Protein AF-A0A1I3LZU7-F1 (afdb_monomer_lite)

Secondary structure (DSSP, 8-state):
----PPPP-GGG--EEEEEEEEEEEE-SSS-EEEEEEEEETTTTEEEEEEEEEE-SS-EEEEEEEEEEETTTS-S----EEEEEEESSEEEEEEEEEEEEE-S----------

pLDDT: mean 84.82, std 16.78, range [37.94, 98.31]

Structure (mmCIF, N/CA/C/O backbone):
data_AF-A0A1I3LZU7-F1
#
_entry.id   AF-A0A1I3LZU7-F1
#
loop_
_atom_site.group_PDB
_atom_site.id
_atom_site.type_symbol
_atom_site.label_atom_id
_atom_site.label_alt_id
_atom_site.label_comp_id
_atom_site.label_asym_id
_atom_site.label_entity_id
_atom_site.label_seq_id
_atom_site.pdbx_PDB_ins_code
_atom_site.Cartn_x
_atom_site.Cartn_y
_atom_site.Cartn_z
_atom_site.occupancy
_atom_site.B_iso_or_equiv
_atom_site.auth_seq_id
_atom_site.auth_comp_id
_atom_site.auth_asym_id
_atom_site.auth_atom_id
_atom_site.pdbx_PDB_model_num
ATOM 1 N N . MET A 1 1 ? -35.214 21.480 4.977 1.00 46.22 1 MET A N 1
ATOM 2 C CA . MET A 1 1 ? -35.233 20.596 6.162 1.00 46.22 1 MET A CA 1
ATOM 3 C C . MET A 1 1 ? -33.818 20.549 6.713 1.00 46.22 1 MET A C 1
ATOM 5 O O . MET A 1 1 ? -32.926 20.139 5.984 1.00 46.22 1 MET A O 1
ATOM 9 N N . ALA A 1 2 ? -33.579 21.075 7.915 1.00 38.47 2 ALA A N 1
ATOM 10 C CA . ALA A 1 2 ? -32.247 21.061 8.517 1.00 38.47 2 ALA A CA 1
ATOM 11 C C . ALA A 1 2 ? -32.076 19.763 9.312 1.00 38.47 2 ALA A C 1
ATOM 13 O O . ALA A 1 2 ? -32.841 19.505 10.240 1.00 38.47 2 ALA A O 1
ATOM 14 N N . VAL A 1 3 ? -31.098 18.942 8.932 1.00 37.94 3 VAL A N 1
ATOM 15 C CA . VAL A 1 3 ? -30.730 17.738 9.683 1.00 37.94 3 VAL A CA 1
ATOM 16 C C . VAL A 1 3 ? -29.697 18.142 10.725 1.00 37.94 3 VAL A C 1
ATOM 18 O O . VAL A 1 3 ? -28.607 18.600 10.390 1.00 37.94 3 VAL A O 1
ATOM 21 N N . LYS A 1 4 ? -30.054 18.008 12.002 1.00 47.00 4 LYS A N 1
ATOM 22 C CA . LYS A 1 4 ? -29.124 18.223 13.109 1.00 47.00 4 LYS A CA 1
ATOM 23 C C . LYS A 1 4 ? -28.226 16.992 13.215 1.00 47.00 4 LYS A C 1
ATOM 25 O O . LYS A 1 4 ? -28.698 15.924 13.595 1.00 47.00 4 LYS A O 1
ATOM 30 N N . VAL A 1 5 ? -26.954 17.139 12.858 1.00 52.28 5 VAL A N 1
ATOM 31 C CA . VAL A 1 5 ? -25.959 16.072 13.020 1.00 52.28 5 VAL A CA 1
ATOM 32 C C . VAL A 1 5 ? -25.544 16.032 14.497 1.00 52.28 5 VAL A C 1
ATOM 34 O O . VAL A 1 5 ? -25.185 17.081 15.042 1.00 52.28 5 VAL A O 1
ATOM 37 N N . PRO A 1 6 ? -25.642 14.879 15.181 1.00 61.66 6 PRO A N 1
ATOM 38 C CA . PRO A 1 6 ? -25.178 14.760 16.556 1.00 61.66 6 PRO A CA 1
ATOM 39 C C . PRO A 1 6 ? -23.653 14.945 16.637 1.00 61.66 6 PRO A C 1
ATOM 41 O O . PRO A 1 6 ? -22.948 14.667 15.665 1.00 61.66 6 PRO A O 1
ATOM 44 N N . PRO A 1 7 ? -23.129 15.421 17.780 1.00 65.19 7 PRO A N 1
ATOM 45 C CA . PRO A 1 7 ? -21.691 15.534 17.984 1.00 65.19 7 PRO A CA 1
ATOM 46 C C . PRO A 1 7 ? -21.014 14.166 17.835 1.00 65.19 7 PRO A C 1
ATOM 48 O O . PRO A 1 7 ? -21.538 13.146 18.282 1.00 65.19 7 PRO A O 1
ATOM 51 N N . VAL A 1 8 ? -19.853 14.162 17.181 1.00 65.62 8 VAL A N 1
ATOM 52 C CA . VAL A 1 8 ? -19.035 12.965 16.990 1.00 65.62 8 VAL A CA 1
ATOM 53 C C . VAL A 1 8 ? -18.352 12.610 18.308 1.00 65.62 8 VAL A C 1
ATOM 55 O O . VAL A 1 8 ? -17.566 13.399 18.828 1.00 65.62 8 VAL A O 1
ATOM 58 N N . ASP A 1 9 ? -18.639 11.416 18.820 1.00 67.12 9 ASP A N 1
ATOM 59 C CA . ASP A 1 9 ? -17.917 10.833 19.948 1.00 67.12 9 ASP A CA 1
ATOM 60 C C . ASP A 1 9 ? -16.568 10.281 19.461 1.00 67.12 9 ASP A C 1
ATOM 62 O O . ASP A 1 9 ? -16.495 9.225 18.825 1.00 67.12 9 ASP A O 1
ATOM 66 N N . LEU A 1 10 ? -15.501 11.044 19.707 1.00 63.34 10 LEU A N 1
ATOM 67 C CA . LEU A 1 10 ? -14.134 10.682 19.327 1.00 63.34 10 LEU A CA 1
ATOM 68 C C . LEU A 1 10 ? -13.528 9.614 20.252 1.00 63.34 10 LEU A C 1
ATOM 70 O O . LEU A 1 10 ? -12.507 9.030 19.894 1.00 63.34 10 LEU A O 1
ATOM 74 N N . GLU A 1 11 ? -14.145 9.318 21.401 1.00 66.12 11 GLU A N 1
ATOM 75 C CA . GLU A 1 11 ? -13.621 8.343 22.368 1.00 66.12 11 GLU A CA 1
ATOM 76 C C . GLU A 1 11 ? -13.872 6.884 21.938 1.00 66.12 11 GLU A C 1
ATOM 78 O O . GLU A 1 11 ? -13.341 5.956 22.545 1.00 66.12 11 GLU A O 1
ATOM 83 N N . ARG A 1 12 ? -14.644 6.657 20.861 1.00 67.81 12 ARG A N 1
ATOM 84 C CA . ARG A 1 12 ? -15.008 5.318 20.347 1.00 67.81 12 ARG A CA 1
ATOM 85 C C . ARG A 1 12 ? -14.677 5.123 18.866 1.00 67.81 12 ARG A C 1
ATOM 87 O O . ARG A 1 12 ? -15.434 4.493 18.120 1.00 67.81 12 ARG A O 1
ATOM 94 N N . ILE A 1 13 ? -13.563 5.686 18.404 1.00 75.44 13 ILE A N 1
ATOM 95 C CA . ILE A 1 13 ? -13.062 5.399 17.056 1.00 75.44 13 ILE A CA 1
ATOM 96 C C . ILE A 1 13 ? -12.465 3.990 17.046 1.00 75.44 13 ILE A C 1
ATOM 98 O O . ILE A 1 13 ? -11.316 3.787 17.420 1.00 75.44 13 ILE A O 1
ATOM 102 N N . ASN A 1 14 ? -13.261 3.030 16.578 1.00 84.88 14 ASN A N 1
ATOM 103 C CA . ASN A 1 14 ? -12.825 1.650 16.356 1.00 84.88 14 ASN A CA 1
ATOM 104 C C . ASN A 1 14 ? -12.692 1.303 14.870 1.00 84.88 14 ASN A C 1
ATOM 106 O O . ASN A 1 14 ? -12.147 0.258 14.532 1.00 84.88 14 ASN A O 1
ATOM 110 N N . ASN A 1 15 ? -13.166 2.172 13.977 1.00 87.62 15 ASN A N 1
ATOM 111 C CA . ASN A 1 15 ? -13.073 1.970 12.540 1.00 87.62 15 ASN A CA 1
ATOM 112 C C . ASN A 1 15 ? -12.123 2.996 11.940 1.00 87.62 15 ASN A C 1
ATOM 114 O O . ASN A 1 15 ? -12.119 4.156 12.341 1.00 87.62 15 ASN A O 1
ATOM 118 N N . TYR A 1 16 ? -11.344 2.587 10.951 1.00 90.50 16 TYR A N 1
ATOM 119 C CA . TYR A 1 16 ? -10.431 3.467 10.238 1.00 90.50 16 TYR A CA 1
ATOM 120 C C . TYR A 1 16 ? -10.561 3.252 8.742 1.00 90.50 16 TYR A C 1
ATOM 122 O O . TYR A 1 16 ? -10.730 2.125 8.279 1.00 90.50 16 TYR A O 1
ATOM 130 N N . VAL A 1 17 ? -10.428 4.334 7.984 1.00 94.38 17 VAL A N 1
ATOM 131 C CA . VAL A 1 17 ? -10.166 4.277 6.546 1.00 94.38 17 VAL A CA 1
ATOM 132 C C . VAL A 1 17 ? -8.709 4.648 6.330 1.00 94.38 17 VAL A C 1
ATOM 134 O O . VAL A 1 17 ? -8.223 5.646 6.863 1.00 94.38 17 VAL A O 1
ATOM 137 N N . VAL A 1 18 ? -8.010 3.831 5.559 1.00 95.88 18 VAL A N 1
ATOM 138 C CA . VAL A 1 18 ? -6.597 3.996 5.244 1.00 95.88 18 VAL A CA 1
ATOM 139 C C . VAL A 1 18 ? -6.455 4.270 3.761 1.00 95.88 18 VAL A C 1
ATOM 141 O O . VAL A 1 18 ? -7.013 3.544 2.943 1.00 95.88 18 VAL A O 1
ATOM 144 N N . PHE A 1 19 ? -5.661 5.280 3.427 1.00 97.88 19 PHE A N 1
ATOM 145 C CA . PHE A 1 19 ? -5.259 5.598 2.067 1.00 97.88 19 PHE A CA 1
ATOM 146 C C . PHE A 1 19 ? -3.740 5.527 1.962 1.00 97.88 19 PHE A C 1
ATOM 148 O O . PHE A 1 19 ? -3.023 6.212 2.693 1.00 97.88 19 PHE A O 1
ATOM 155 N N . GLY A 1 20 ? -3.246 4.713 1.037 1.00 97.94 20 GLY A N 1
ATOM 156 C CA . GLY A 1 20 ? -1.848 4.696 0.629 1.00 97.94 20 GLY A CA 1
ATOM 157 C C . GLY A 1 20 ? -1.707 5.345 -0.737 1.00 97.94 20 GLY A C 1
ATOM 158 O O . GLY A 1 20 ? -2.468 5.027 -1.645 1.00 97.94 20 GLY A O 1
ATOM 159 N N . LYS A 1 21 ? -0.728 6.232 -0.908 1.00 98.00 21 LYS A N 1
ATOM 160 C CA . LYS A 1 21 ? -0.367 6.787 -2.215 1.00 98.00 21 LYS A CA 1
ATOM 161 C C . LYS A 1 21 ? 1.120 6.622 -2.454 1.00 98.00 21 LYS A C 1
ATOM 163 O O . LYS A 1 21 ? 1.920 6.854 -1.552 1.00 98.00 21 LYS A O 1
ATOM 168 N N . VAL A 1 22 ? 1.486 6.252 -3.674 1.00 97.94 22 VAL A N 1
ATOM 169 C CA . VAL A 1 22 ? 2.882 6.157 -4.106 1.00 97.94 22 VAL A CA 1
ATOM 170 C C . VAL A 1 22 ? 2.999 6.514 -5.583 1.00 97.94 22 VAL A C 1
ATOM 172 O O . VAL A 1 22 ? 2.115 6.206 -6.384 1.00 97.94 22 VAL A O 1
ATOM 175 N N . LEU A 1 23 ? 4.092 7.182 -5.943 1.00 97.88 23 LEU A N 1
ATOM 176 C CA . LEU A 1 23 ? 4.510 7.357 -7.326 1.00 97.88 23 LEU A CA 1
ATOM 177 C C . LEU A 1 23 ? 5.548 6.282 -7.646 1.00 97.88 23 LEU A C 1
ATOM 179 O O . LEU A 1 23 ? 6.579 6.214 -6.983 1.00 97.88 23 LEU A O 1
ATOM 183 N N . ILE A 1 24 ? 5.296 5.455 -8.652 1.00 97.56 24 ILE A N 1
ATOM 184 C CA . ILE A 1 24 ? 6.229 4.409 -9.080 1.00 97.56 24 ILE A CA 1
ATOM 185 C C . ILE A 1 24 ? 6.755 4.790 -10.456 1.00 97.56 24 ILE A C 1
ATOM 187 O O . ILE A 1 24 ? 5.985 5.180 -11.333 1.00 97.56 24 ILE A O 1
ATOM 191 N N . GLN A 1 25 ? 8.070 4.711 -10.622 1.00 96.25 25 GLN A N 1
ATOM 192 C CA . GLN A 1 25 ? 8.756 5.022 -11.867 1.00 96.25 25 GLN A CA 1
ATOM 193 C C . GLN A 1 25 ? 9.497 3.790 -12.378 1.00 96.25 25 GLN A C 1
ATOM 195 O O . GLN A 1 25 ? 10.243 3.185 -11.610 1.00 96.25 25 GLN A O 1
ATOM 200 N N . ASN A 1 26 ? 9.348 3.483 -13.666 1.00 96.00 26 ASN A N 1
ATOM 201 C CA . ASN A 1 26 ? 10.220 2.556 -14.385 1.00 96.00 26 ASN A CA 1
ATOM 202 C C . ASN A 1 26 ? 11.411 3.325 -14.985 1.00 96.00 26 ASN A C 1
ATOM 204 O O . ASN A 1 26 ? 11.242 4.415 -15.541 1.00 96.00 26 ASN A O 1
ATOM 208 N N . TRP A 1 27 ? 12.619 2.795 -14.813 1.00 95.31 27 TRP A N 1
ATOM 209 C CA . TRP A 1 27 ? 13.850 3.337 -15.402 1.00 95.31 27 TRP A CA 1
ATOM 210 C C . TRP A 1 27 ? 14.317 2.560 -16.623 1.00 95.31 27 TRP A C 1
ATOM 212 O O . TRP A 1 27 ? 15.243 3.000 -17.303 1.00 95.31 27 TRP A O 1
ATOM 222 N N . ASP A 1 28 ? 13.681 1.432 -16.906 1.00 92.75 28 ASP A N 1
ATOM 223 C CA . ASP A 1 28 ? 13.960 0.651 -18.091 1.00 92.75 28 ASP A CA 1
ATOM 224 C C . ASP A 1 28 ? 13.263 1.228 -19.326 1.00 92.75 28 ASP A C 1
ATOM 226 O O . ASP A 1 28 ? 12.208 1.862 -19.250 1.00 92.75 28 ASP A O 1
ATOM 230 N N . GLY A 1 29 ? 13.885 1.016 -20.484 1.00 92.00 29 GLY A N 1
ATOM 231 C CA . GLY A 1 29 ? 13.292 1.351 -21.772 1.00 92.00 29 GLY A CA 1
ATOM 232 C C . GLY A 1 29 ? 12.183 0.377 -22.166 1.00 92.00 29 GLY A C 1
ATOM 233 O O . GLY A 1 29 ? 11.336 0.742 -22.986 1.00 92.00 29 GLY A O 1
ATOM 234 N N . ASP A 1 30 ? 12.167 -0.824 -21.581 1.00 95.50 30 ASP A N 1
ATOM 235 C CA . ASP A 1 30 ? 11.154 -1.849 -21.804 1.00 95.50 30 ASP A CA 1
ATOM 236 C C . ASP A 1 30 ? 9.991 -1.805 -20.794 1.00 95.50 30 ASP A C 1
ATOM 238 O O . ASP A 1 30 ? 9.994 -1.072 -19.804 1.00 95.50 30 ASP A O 1
ATOM 242 N N . SER A 1 31 ? 8.924 -2.543 -21.112 1.00 96.12 31 SER A N 1
ATOM 243 C CA . SER A 1 31 ? 7.725 -2.647 -20.274 1.00 96.12 31 SER A CA 1
ATOM 244 C C . SER A 1 31 ? 7.958 -3.625 -19.127 1.00 96.12 31 SER A C 1
ATOM 246 O O . SER A 1 31 ? 8.374 -4.763 -19.358 1.00 96.12 31 SER A O 1
ATOM 248 N N . GLN A 1 32 ? 7.627 -3.222 -17.899 1.00 95.88 32 GLN A N 1
ATOM 249 C CA . GLN A 1 32 ? 7.869 -4.022 -16.698 1.00 95.88 32 GLN A CA 1
ATOM 250 C C . GLN A 1 32 ? 6.594 -4.309 -15.917 1.00 95.88 32 GLN A C 1
ATOM 252 O O . GLN A 1 32 ? 5.686 -3.482 -15.825 1.00 95.88 32 GLN A O 1
ATOM 257 N N . ALA A 1 33 ? 6.538 -5.497 -15.313 1.00 97.00 33 ALA A N 1
ATOM 258 C CA . ALA A 1 33 ? 5.516 -5.810 -14.326 1.00 97.00 33 ALA A CA 1
ATOM 259 C C . ALA A 1 33 ? 5.837 -5.100 -13.008 1.00 97.00 33 ALA A C 1
ATOM 261 O O . ALA A 1 33 ? 6.973 -5.136 -12.530 1.00 97.00 33 ALA A O 1
ATOM 262 N N . ALA A 1 34 ? 4.816 -4.502 -12.408 1.00 97.12 34 ALA A N 1
ATOM 263 C CA . ALA A 1 34 ? 4.918 -3.830 -11.130 1.00 97.12 34 ALA A CA 1
ATOM 264 C C . ALA A 1 34 ? 3.708 -4.153 -10.251 1.00 97.12 34 ALA A C 1
ATOM 266 O O . ALA A 1 34 ? 2.638 -4.536 -10.730 1.00 97.12 34 ALA A O 1
ATOM 267 N N . SER A 1 35 ? 3.894 -4.004 -8.943 1.00 97.75 35 SER A N 1
ATOM 268 C CA . SER A 1 35 ? 2.821 -4.171 -7.971 1.00 97.75 35 SER A CA 1
ATOM 269 C C . SER A 1 35 ? 2.913 -3.139 -6.857 1.00 97.75 35 SER A C 1
ATOM 271 O O . SER A 1 35 ? 3.998 -2.673 -6.500 1.00 97.75 35 SER A O 1
ATOM 273 N N . ALA A 1 36 ? 1.764 -2.790 -6.294 1.00 98.00 36 ALA A N 1
ATOM 274 C CA . ALA A 1 36 ? 1.648 -2.005 -5.077 1.0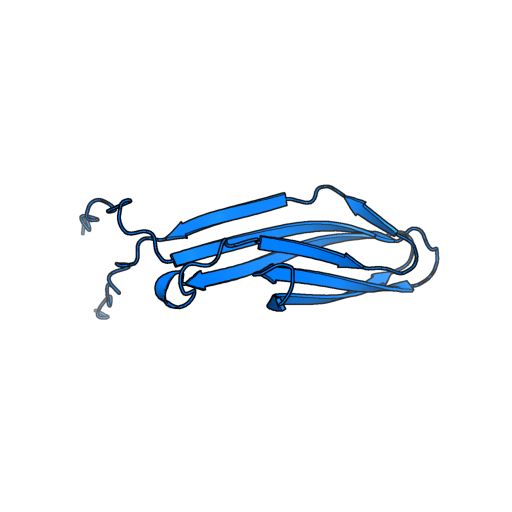0 98.00 36 ALA A CA 1
ATOM 275 C C . ALA A 1 36 ? 0.642 -2.679 -4.143 1.00 98.00 36 ALA A C 1
ATOM 277 O O . ALA A 1 36 ? -0.374 -3.215 -4.586 1.00 98.00 36 ALA A O 1
ATOM 278 N N . ARG A 1 37 ? 0.927 -2.658 -2.843 1.00 98.12 37 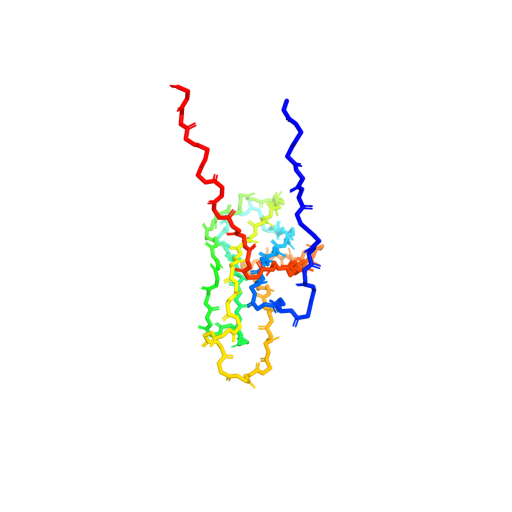ARG A N 1
ATOM 279 C CA . ARG A 1 37 ? 0.127 -3.322 -1.819 1.00 98.12 37 ARG A CA 1
ATOM 280 C C . ARG A 1 37 ? 0.014 -2.465 -0.572 1.00 98.12 37 ARG A C 1
ATOM 282 O O . ARG A 1 37 ? 1.027 -2.010 -0.043 1.00 98.12 37 ARG A O 1
ATOM 289 N N . LEU A 1 38 ? -1.212 -2.333 -0.085 1.00 98.31 38 LEU A N 1
ATOM 290 C CA . LEU A 1 38 ? -1.542 -1.785 1.219 1.00 98.31 38 LEU A CA 1
ATOM 291 C C . LEU A 1 38 ? -1.920 -2.945 2.141 1.00 98.31 38 LEU A C 1
ATOM 293 O O . LEU A 1 38 ? -2.738 -3.797 1.789 1.00 98.31 38 LEU A O 1
ATOM 297 N N . SER A 1 39 ? -1.308 -3.004 3.313 1.00 96.62 39 SER A N 1
ATOM 298 C CA . SER A 1 39 ? -1.464 -4.133 4.226 1.00 96.62 39 SER A CA 1
ATOM 299 C C . SER A 1 39 ? -1.343 -3.715 5.682 1.00 96.62 39 SER A C 1
ATOM 301 O O . SER A 1 39 ? -0.864 -2.626 5.977 1.00 96.62 39 SER A O 1
ATOM 303 N N . ILE A 1 40 ? -1.770 -4.596 6.580 1.00 93.44 40 ILE A N 1
ATOM 304 C CA . ILE A 1 40 ? -1.587 -4.457 8.023 1.00 93.44 40 ILE A CA 1
ATOM 305 C C . ILE A 1 40 ? -0.835 -5.658 8.595 1.00 93.44 40 ILE A C 1
ATOM 307 O O . ILE A 1 40 ? -0.732 -6.700 7.936 1.00 93.44 40 ILE A O 1
ATOM 311 N N . PHE A 1 41 ? -0.338 -5.508 9.823 1.00 89.31 41 PHE A N 1
ATOM 312 C CA . PHE A 1 41 ? 0.456 -6.520 10.531 1.00 89.31 41 PHE A CA 1
ATOM 313 C C . PHE A 1 41 ? 1.701 -6.929 9.742 1.00 89.31 41 PHE A C 1
ATOM 315 O O . PHE A 1 41 ? 1.880 -8.102 9.417 1.00 89.31 41 PHE A O 1
ATOM 322 N N . ASP A 1 42 ? 2.526 -5.945 9.379 1.00 85.06 42 ASP A N 1
ATOM 323 C CA . ASP A 1 42 ? 3.796 -6.164 8.674 1.00 85.06 42 ASP A CA 1
ATOM 324 C C . ASP A 1 42 ? 3.628 -6.889 7.321 1.00 85.06 42 ASP A C 1
ATOM 326 O O . ASP A 1 42 ? 4.466 -7.662 6.849 1.00 85.06 42 ASP A O 1
ATOM 330 N N . GLY A 1 43 ? 2.489 -6.664 6.662 1.00 85.50 43 GLY A N 1
ATOM 331 C CA . GLY A 1 43 ? 2.187 -7.279 5.374 1.00 85.50 43 GLY A CA 1
ATOM 332 C C . GLY A 1 43 ? 1.404 -8.587 5.406 1.00 85.50 43 GLY A C 1
ATOM 333 O O . GLY A 1 43 ? 1.235 -9.176 4.334 1.00 85.50 43 GLY A O 1
ATOM 334 N N . PHE A 1 44 ? 0.933 -9.038 6.572 1.00 87.62 44 PHE A N 1
ATOM 335 C CA . PHE A 1 44 ? 0.208 -10.305 6.708 1.00 87.62 44 PHE A CA 1
ATOM 336 C C . PHE A 1 44 ? -1.228 -10.239 6.175 1.00 87.62 44 PHE A C 1
ATOM 338 O O . PHE A 1 44 ? -1.677 -11.156 5.488 1.00 87.62 44 PHE A O 1
ATOM 345 N N . VAL A 1 45 ? -1.949 -9.147 6.449 1.00 92.06 45 VAL A N 1
ATOM 346 C CA . VAL A 1 45 ? -3.318 -8.946 5.948 1.00 92.06 45 VAL A CA 1
ATOM 347 C C . VAL A 1 45 ? -3.301 -7.878 4.867 1.00 92.06 45 VAL A C 1
ATOM 349 O O . VAL A 1 45 ? -2.913 -6.738 5.109 1.00 92.06 45 VAL A O 1
ATOM 352 N N . ILE A 1 46 ? -3.724 -8.250 3.663 1.00 96.19 46 ILE A N 1
ATOM 353 C CA . ILE A 1 46 ? -3.795 -7.343 2.518 1.00 96.19 46 ILE A CA 1
ATOM 354 C C . ILE A 1 46 ? -5.113 -6.581 2.588 1.00 96.19 46 ILE A C 1
ATOM 356 O O . ILE A 1 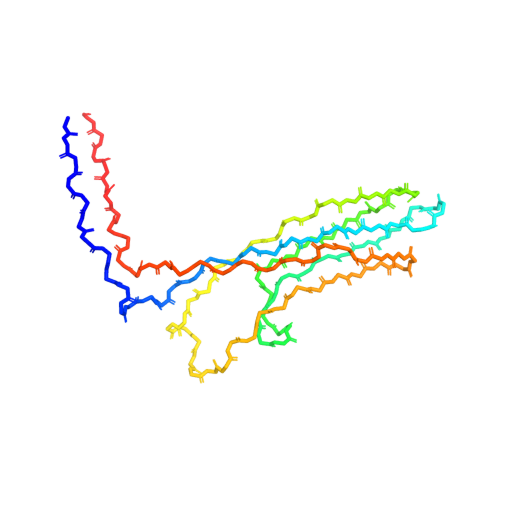46 ? -6.177 -7.193 2.561 1.00 96.19 46 ILE A O 1
ATOM 360 N N . LEU A 1 47 ? -5.027 -5.257 2.674 1.00 96.06 47 LEU A N 1
ATOM 361 C CA . LEU A 1 47 ? -6.193 -4.386 2.573 1.00 96.06 47 LEU A CA 1
ATOM 362 C C . LEU A 1 47 ? -6.545 -4.127 1.109 1.00 96.06 47 LEU A C 1
ATOM 364 O O . LEU A 1 47 ? -7.714 -4.172 0.744 1.00 96.06 47 LEU A O 1
ATOM 368 N N . ASP A 1 48 ? -5.524 -3.874 0.288 1.00 98.31 48 ASP A N 1
ATOM 369 C CA . ASP A 1 48 ? -5.674 -3.587 -1.135 1.00 98.31 48 ASP A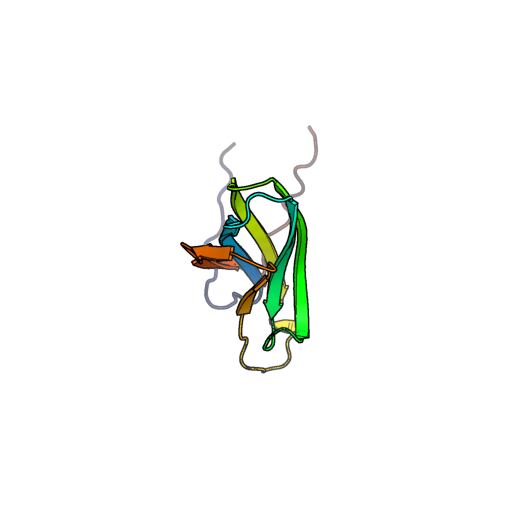 CA 1
ATOM 370 C C . ASP A 1 48 ? -4.384 -3.920 -1.894 1.00 98.31 48 ASP A C 1
ATOM 372 O O . ASP A 1 48 ? -3.277 -3.892 -1.339 1.00 98.31 48 ASP A O 1
ATOM 376 N N . ARG A 1 49 ? -4.524 -4.254 -3.174 1.00 98.00 49 ARG A N 1
ATOM 377 C CA . ARG A 1 49 ? -3.421 -4.602 -4.064 1.00 98.00 49 ARG A CA 1
ATOM 378 C C . ARG A 1 49 ? -3.762 -4.225 -5.496 1.00 98.00 49 ARG A C 1
ATOM 380 O O . ARG A 1 49 ? -4.826 -4.561 -6.002 1.00 98.00 49 ARG A O 1
ATOM 387 N N . SER A 1 50 ? -2.788 -3.632 -6.174 1.00 98.31 50 SER A N 1
ATOM 388 C CA . SER A 1 50 ? -2.834 -3.399 -7.611 1.00 98.31 50 SER A CA 1
ATOM 389 C C . SER A 1 50 ? -1.604 -4.011 -8.272 1.00 98.31 50 SER A C 1
ATOM 391 O O . SER A 1 50 ? -0.475 -3.731 -7.867 1.00 98.31 50 SER A O 1
ATOM 393 N N . ASP A 1 51 ? -1.837 -4.841 -9.285 1.00 97.88 51 ASP A N 1
ATOM 394 C CA . ASP A 1 51 ? -0.816 -5.376 -10.183 1.00 97.88 51 ASP A CA 1
ATOM 395 C C . ASP A 1 51 ? -1.026 -4.746 -11.566 1.00 97.88 51 ASP A C 1
ATOM 397 O O . ASP A 1 51 ? -2.151 -4.692 -12.067 1.00 97.88 51 ASP A O 1
ATOM 401 N N . PHE A 1 52 ? 0.038 -4.232 -12.175 1.00 96.00 52 PHE A N 1
ATOM 402 C CA . PHE A 1 52 ? -0.047 -3.457 -13.414 1.00 96.00 52 PHE A CA 1
ATOM 403 C C . PHE A 1 52 ? 1.263 -3.539 -14.204 1.00 96.00 52 PHE A C 1
ATOM 405 O O . PHE A 1 52 ? 2.260 -4.111 -13.755 1.00 96.00 52 PHE A O 1
ATOM 412 N N . ARG A 1 53 ? 1.252 -2.970 -15.412 1.00 96.12 53 ARG A N 1
ATOM 413 C CA . ARG A 1 53 ? 2.455 -2.774 -16.224 1.00 96.12 53 ARG A CA 1
ATOM 414 C C . ARG A 1 53 ? 2.858 -1.308 -16.266 1.00 96.12 53 ARG A C 1
ATOM 416 O O . ARG A 1 53 ? 2.006 -0.431 -16.382 1.00 96.12 53 ARG A O 1
ATOM 423 N N . LEU A 1 54 ? 4.160 -1.070 -16.157 1.00 95.38 54 LEU A N 1
ATOM 424 C CA . LEU A 1 54 ? 4.800 0.215 -16.404 1.00 95.38 54 LEU A CA 1
ATOM 425 C C . LEU A 1 54 ? 5.415 0.169 -17.798 1.00 95.38 54 LEU A C 1
ATOM 427 O O . LEU A 1 54 ? 6.347 -0.597 -18.026 1.00 95.38 54 LEU A O 1
ATOM 431 N N . GLU A 1 55 ? 4.898 0.970 -18.722 1.00 94.38 55 GLU A N 1
ATOM 432 C CA . GLU A 1 55 ? 5.405 1.005 -20.093 1.00 94.38 55 GLU A CA 1
ATOM 433 C C . GLU A 1 55 ? 6.635 1.911 -20.185 1.00 94.38 55 GLU A C 1
ATOM 435 O O . GLU A 1 55 ? 6.542 3.092 -19.863 1.00 94.38 55 GLU A O 1
ATOM 440 N N . SER A 1 56 ? 7.771 1.391 -20.666 1.00 92.94 56 SER A N 1
ATOM 441 C CA . SER A 1 56 ? 9.009 2.161 -20.886 1.00 92.94 56 SER A CA 1
ATOM 442 C C . SER A 1 56 ? 9.355 3.101 -19.711 1.00 92.94 56 SER A C 1
ATOM 444 O O . SER A 1 56 ? 9.038 2.817 -18.554 1.00 92.94 56 SER A O 1
ATOM 446 N N . ILE A 1 57 ? 9.978 4.252 -19.983 1.00 91.31 57 ILE A N 1
ATOM 447 C CA . ILE A 1 57 ? 10.317 5.261 -18.972 1.00 91.31 57 ILE A CA 1
ATOM 448 C C . ILE A 1 57 ? 9.063 6.070 -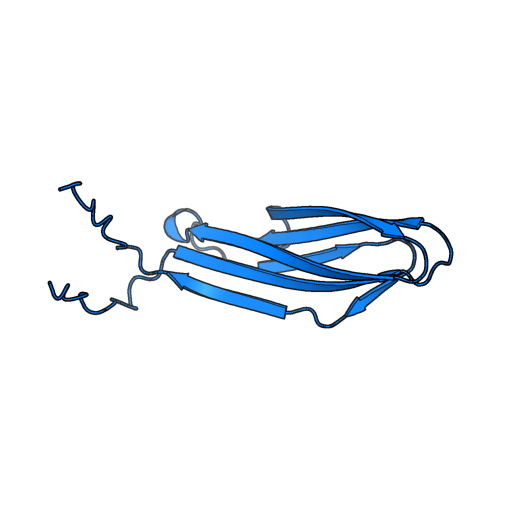18.608 1.00 91.31 57 ILE A C 1
ATOM 450 O O . ILE A 1 57 ? 8.838 7.180 -19.098 1.00 91.31 57 ILE A O 1
ATOM 454 N N . GLN A 1 58 ? 8.237 5.507 -17.729 1.00 93.94 58 GLN A N 1
ATOM 455 C CA . GLN A 1 58 ? 6.977 6.099 -17.284 1.00 93.94 58 GLN A CA 1
ATOM 456 C C . GLN A 1 58 ? 6.889 6.213 -15.758 1.00 93.94 58 GLN A C 1
ATOM 458 O O . GLN A 1 58 ? 7.511 5.467 -14.998 1.00 93.94 58 GLN A O 1
ATOM 463 N N . TYR A 1 59 ? 6.057 7.161 -15.319 1.00 94.06 59 TYR A N 1
ATOM 464 C CA . TYR A 1 59 ? 5.572 7.278 -13.950 1.00 94.06 59 TYR A CA 1
ATOM 465 C C . TYR A 1 59 ? 4.094 6.897 -13.863 1.00 94.06 59 TYR A C 1
ATOM 467 O O . TYR A 1 59 ? 3.293 7.306 -14.706 1.00 94.06 59 TYR A O 1
ATOM 475 N N . ILE A 1 60 ? 3.717 6.212 -12.787 1.00 96.50 60 ILE A N 1
ATOM 476 C CA . ILE A 1 60 ? 2.320 6.023 -12.402 1.00 96.50 60 ILE A CA 1
ATOM 477 C C . ILE A 1 60 ? 2.109 6.487 -10.964 1.00 96.50 60 ILE A C 1
ATOM 479 O O . ILE A 1 60 ? 2.922 6.214 -10.081 1.00 96.50 60 ILE A O 1
ATOM 483 N N . SER A 1 61 ? 1.014 7.208 -10.727 1.00 97.12 61 SER A N 1
ATOM 484 C CA . SER A 1 61 ? 0.540 7.513 -9.378 1.00 97.12 61 SER A CA 1
ATOM 485 C C . SER A 1 61 ? -0.533 6.503 -9.018 1.00 97.12 61 SER A C 1
ATOM 487 O O . SER A 1 61 ? -1.552 6.432 -9.700 1.00 97.12 61 SER A O 1
ATOM 489 N N . LEU A 1 62 ? -0.331 5.773 -7.927 1.00 97.44 62 LEU A N 1
ATOM 490 C CA . LEU A 1 62 ? -1.303 4.817 -7.417 1.00 97.44 62 LEU A CA 1
ATOM 491 C C . LEU A 1 62 ? -1.827 5.257 -6.067 1.00 97.44 62 LEU A C 1
ATOM 493 O O . LEU A 1 62 ? -1.069 5.745 -5.227 1.00 97.44 62 LEU A O 1
ATOM 497 N N . SER A 1 63 ? -3.122 5.034 -5.890 1.00 97.94 63 SER A N 1
ATOM 498 C CA . SER A 1 63 ? -3.827 5.187 -4.630 1.00 97.94 63 SER A CA 1
ATOM 499 C C . SER A 1 63 ? -4.466 3.848 -4.292 1.00 97.94 63 SER A C 1
ATOM 501 O O . SER A 1 63 ? -5.191 3.295 -5.114 1.00 97.94 63 SER A O 1
ATOM 503 N N . LEU A 1 64 ? -4.179 3.342 -3.100 1.00 98.31 64 LEU A N 1
ATOM 504 C CA . LEU A 1 64 ? -4.752 2.128 -2.531 1.00 98.31 64 LEU A CA 1
ATOM 505 C C . LEU A 1 64 ? -5.577 2.512 -1.310 1.00 98.31 64 LEU A C 1
ATOM 507 O O . LEU A 1 64 ? -5.211 3.452 -0.596 1.00 98.31 64 LEU A O 1
ATOM 511 N N . GLN A 1 65 ? -6.666 1.796 -1.055 1.00 97.94 65 GLN A N 1
ATOM 512 C CA . GLN A 1 65 ? -7.554 2.118 0.059 1.00 97.94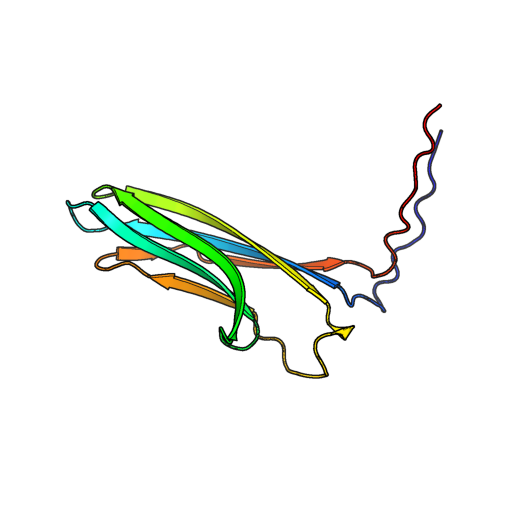 65 GLN A CA 1
ATOM 513 C C . GLN A 1 65 ? -8.037 0.880 0.802 1.00 97.94 65 GLN A C 1
ATOM 515 O O . GLN A 1 65 ? -8.296 -0.158 0.209 1.00 97.94 65 GLN A O 1
ATOM 520 N N . GLY A 1 66 ? -8.216 1.007 2.110 1.00 96.19 66 GLY A N 1
ATOM 521 C CA . GLY A 1 66 ? -8.712 -0.082 2.937 1.00 96.19 66 GLY A CA 1
ATOM 522 C C . GLY A 1 66 ? -9.462 0.407 4.158 1.00 96.19 66 GLY A C 1
ATOM 523 O O . GLY A 1 66 ? -9.336 1.561 4.565 1.00 96.19 66 GLY A O 1
ATOM 524 N N . THR A 1 67 ? -10.230 -0.491 4.762 1.00 94.69 67 THR A N 1
ATOM 525 C CA . THR A 1 67 ? -10.911 -0.246 6.036 1.00 94.69 67 THR A CA 1
ATOM 526 C C . THR A 1 67 ? -10.359 -1.171 7.105 1.00 94.69 67 THR A C 1
ATOM 528 O O . THR A 1 67 ? -10.131 -2.351 6.839 1.00 94.69 67 THR A O 1
ATOM 531 N N . ILE A 1 68 ? -10.187 -0.654 8.315 1.00 91.38 68 ILE A N 1
ATOM 532 C CA . ILE A 1 68 ? -9.719 -1.409 9.474 1.00 91.38 68 ILE A CA 1
ATOM 533 C C . ILE A 1 68 ? -10.772 -1.312 10.567 1.00 91.38 68 ILE A C 1
ATOM 535 O O . ILE A 1 68 ? -11.239 -0.222 10.880 1.00 91.38 68 ILE A O 1
ATOM 539 N N . ASP A 1 69 ? -11.114 -2.455 11.146 1.00 88.88 69 ASP A N 1
ATOM 540 C CA . ASP A 1 69 ? -12.022 -2.577 12.281 1.00 88.88 69 ASP A CA 1
ATOM 541 C C . ASP A 1 69 ? -11.219 -3.110 13.470 1.00 88.88 69 ASP A C 1
ATOM 543 O O . ASP A 1 69 ? -10.885 -4.296 13.525 1.00 88.88 69 ASP A O 1
ATOM 547 N N . MET A 1 70 ? -10.867 -2.217 14.395 1.00 82.81 70 MET A N 1
ATOM 548 C CA . MET A 1 70 ? -10.031 -2.530 15.552 1.00 82.81 70 MET A CA 1
ATOM 549 C C . MET A 1 70 ? -10.707 -3.490 16.528 1.00 82.81 70 MET A C 1
ATOM 551 O O . MET A 1 70 ? -10.001 -4.192 17.242 1.00 82.81 70 MET A O 1
ATOM 555 N N . GLU A 1 71 ? -12.040 -3.607 16.541 1.00 82.31 71 GLU A N 1
ATOM 556 C CA . GLU A 1 71 ? -12.712 -4.594 17.402 1.00 82.31 71 GLU A CA 1
ATOM 557 C C . GLU A 1 71 ? -12.412 -6.024 16.944 1.00 82.31 71 GLU A C 1
ATOM 559 O O . GLU A 1 71 ? -12.326 -6.951 17.753 1.00 82.31 71 GLU A O 1
ATOM 564 N N . LYS A 1 72 ? -12.195 -6.208 15.637 1.00 76.31 72 LYS A N 1
ATOM 565 C CA . LYS A 1 72 ? -11.783 -7.496 15.062 1.00 76.31 72 LYS A CA 1
ATOM 566 C C . LYS A 1 72 ? -10.299 -7.776 15.268 1.00 76.31 72 LYS A C 1
ATOM 568 O O . LYS A 1 72 ? -9.880 -8.934 15.206 1.00 76.31 72 LYS A O 1
ATOM 573 N N . LEU A 1 73 ? -9.506 -6.741 15.524 1.00 75.88 73 LEU A N 1
ATOM 574 C CA . LEU A 1 73 ? -8.068 -6.833 15.722 1.00 75.88 73 LEU A CA 1
ATOM 575 C C . LEU A 1 73 ? -7.767 -6.883 17.222 1.00 75.88 73 LEU A C 1
ATOM 577 O O . LEU A 1 73 ? -7.544 -5.867 17.866 1.00 75.88 73 LEU A O 1
ATOM 581 N N . LYS A 1 74 ? -7.773 -8.089 17.800 1.00 68.31 74 LYS A N 1
ATOM 582 C CA . LYS A 1 74 ? -7.508 -8.301 19.233 1.00 68.31 74 LYS A CA 1
ATOM 583 C C . LYS A 1 74 ? -6.135 -7.736 19.641 1.00 68.31 74 LYS A C 1
ATOM 585 O O . LYS A 1 74 ? -5.134 -8.406 19.430 1.00 68.31 74 LYS A O 1
ATOM 590 N N . ASN A 1 75 ? -6.114 -6.542 20.241 1.00 59.50 75 ASN A N 1
ATOM 591 C CA . ASN A 1 75 ? -5.022 -5.912 21.009 1.00 59.50 75 ASN A CA 1
ATOM 592 C C . ASN A 1 75 ? -3.602 -5.906 20.404 1.00 59.50 75 ASN A C 1
ATOM 594 O O . ASN A 1 75 ? -2.638 -5.675 21.132 1.00 59.50 75 ASN A O 1
ATOM 598 N N . ASN A 1 76 ? -3.445 -6.125 19.102 1.00 62.34 76 ASN A N 1
ATOM 599 C CA . ASN A 1 76 ? -2.132 -6.068 18.470 1.00 62.34 76 ASN A CA 1
ATOM 600 C C . ASN A 1 76 ? -1.783 -4.630 18.086 1.00 62.34 76 ASN A C 1
ATOM 602 O O . ASN A 1 76 ? -2.640 -3.874 17.625 1.00 62.34 76 ASN A O 1
ATOM 606 N N . GLU A 1 77 ? -0.505 -4.282 18.228 1.00 71.38 77 GLU A N 1
ATOM 607 C CA . GLU A 1 77 ? 0.055 -3.082 17.613 1.00 71.38 77 GLU A CA 1
ATOM 608 C C . GLU A 1 77 ? -0.226 -3.128 16.107 1.00 71.38 77 GLU A C 1
ATOM 610 O O . GLU A 1 77 ? 0.193 -4.040 15.387 1.00 71.38 77 GLU A O 1
ATOM 615 N N . LEU A 1 78 ? -1.017 -2.166 15.636 1.00 82.31 78 LEU A N 1
ATOM 616 C CA . LEU A 1 78 ? -1.389 -2.072 14.237 1.00 82.31 78 LEU A CA 1
ATOM 617 C C . LEU A 1 78 ? -0.280 -1.345 13.478 1.00 82.31 78 LEU A C 1
ATOM 619 O O . LEU A 1 78 ? -0.155 -0.125 13.560 1.00 82.31 78 LEU A O 1
ATOM 623 N N . ILE A 1 79 ? 0.481 -2.096 12.690 1.00 89.12 79 ILE A N 1
ATOM 624 C CA . ILE A 1 79 ? 1.370 -1.535 11.673 1.00 89.12 79 ILE A CA 1
ATOM 625 C C . ILE A 1 79 ? 0.617 -1.534 10.348 1.00 89.12 79 ILE A C 1
ATOM 627 O O . ILE A 1 79 ? 0.066 -2.563 9.956 1.00 89.12 79 ILE A O 1
ATOM 631 N N . VAL A 1 80 ? 0.584 -0.378 9.684 1.00 92.75 80 VAL A N 1
ATOM 632 C CA . VAL A 1 80 ? 0.052 -0.206 8.329 1.00 92.75 80 VAL A CA 1
ATOM 633 C C . VAL A 1 80 ? 1.228 -0.031 7.373 1.00 92.75 80 VAL A C 1
ATOM 635 O O . VAL A 1 80 ? 2.035 0.880 7.539 1.00 92.75 80 VAL A O 1
ATOM 638 N N . ASP A 1 81 ? 1.288 -0.869 6.344 1.00 94.62 81 ASP A N 1
ATOM 639 C CA . ASP A 1 81 ? 2.379 -0.925 5.379 1.00 94.62 81 ASP A CA 1
ATOM 640 C C . ASP A 1 81 ? 1.902 -0.615 3.966 1.00 94.62 81 ASP A C 1
ATOM 642 O O . ASP A 1 81 ? 0.962 -1.236 3.464 1.00 94.62 81 ASP A O 1
ATOM 646 N N . LEU A 1 82 ? 2.634 0.267 3.286 1.00 97.25 82 LEU A N 1
ATOM 647 C CA . LEU A 1 82 ? 2.557 0.456 1.843 1.00 97.25 82 LEU A CA 1
ATOM 648 C C . LEU A 1 82 ? 3.847 -0.071 1.213 1.00 97.25 82 LEU A C 1
ATOM 650 O O . LEU A 1 82 ? 4.925 0.476 1.438 1.00 97.25 82 LEU A O 1
ATOM 654 N N . ARG A 1 83 ? 3.737 -1.130 0.412 1.00 96.19 83 ARG A N 1
ATOM 655 C CA . ARG A 1 83 ? 4.867 -1.729 -0.310 1.00 96.19 83 ARG A CA 1
ATOM 656 C C . ARG A 1 83 ? 4.627 -1.657 -1.804 1.00 96.19 83 ARG A C 1
ATOM 658 O O . ARG A 1 83 ? 3.493 -1.755 -2.262 1.00 96.19 83 ARG A O 1
ATOM 665 N N . CYS A 1 84 ? 5.696 -1.517 -2.569 1.00 96.81 84 CYS A N 1
ATOM 666 C CA . CYS A 1 84 ? 5.644 -1.616 -4.019 1.00 96.81 84 CYS A CA 1
ATOM 667 C C . CYS A 1 84 ? 6.892 -2.314 -4.545 1.00 96.81 84 CYS A C 1
ATOM 669 O O . CYS A 1 84 ? 7.927 -2.348 -3.877 1.00 96.81 84 CYS A O 1
ATOM 671 N N . SER A 1 85 ? 6.769 -2.905 -5.725 1.00 95.44 85 SER A N 1
ATOM 672 C CA . SER A 1 85 ? 7.855 -3.606 -6.394 1.00 95.44 85 SER A CA 1
ATOM 673 C C . SER A 1 85 ? 7.774 -3.406 -7.902 1.00 95.44 85 SER A C 1
ATOM 675 O O . SER A 1 85 ? 6.692 -3.355 -8.485 1.00 95.44 85 SER A O 1
ATOM 677 N N . THR A 1 86 ? 8.943 -3.292 -8.518 1.00 95.81 86 THR A N 1
ATOM 678 C CA . THR A 1 86 ? 9.186 -3.363 -9.962 1.00 95.81 86 THR A CA 1
ATOM 679 C C . THR A 1 86 ? 10.611 -3.884 -10.154 1.00 95.81 86 THR A C 1
ATOM 681 O O . THR A 1 86 ? 11.389 -3.877 -9.197 1.00 95.81 86 THR A O 1
ATOM 684 N N . TYR A 1 87 ? 10.960 -4.359 -11.349 1.00 94.94 87 TYR A N 1
ATOM 685 C CA . TYR A 1 87 ? 12.290 -4.918 -11.604 1.00 94.94 87 TYR A CA 1
ATOM 686 C C . TYR A 1 87 ? 13.388 -3.842 -11.589 1.00 94.94 87 TYR A C 1
ATOM 688 O O . TYR A 1 87 ? 14.355 -3.968 -10.842 1.00 94.94 87 TYR A O 1
ATOM 696 N N . ASN A 1 88 ? 13.218 -2.763 -12.361 1.00 95.12 88 ASN A N 1
ATOM 697 C CA . ASN A 1 88 ? 14.176 -1.663 -12.459 1.00 95.12 88 ASN A CA 1
ATOM 698 C C . ASN A 1 88 ? 13.468 -0.305 -12.347 1.00 95.12 88 ASN A C 1
ATOM 700 O O . ASN A 1 88 ? 13.043 0.299 -13.331 1.00 95.12 88 ASN A O 1
ATOM 704 N N . GLY A 1 89 ? 13.318 0.187 -11.122 1.00 94.69 89 GLY A N 1
ATOM 705 C CA . GLY A 1 89 ? 12.599 1.429 -10.887 1.00 94.69 89 GLY A CA 1
ATOM 706 C C . GLY A 1 89 ? 12.715 1.946 -9.465 1.00 94.69 89 GLY A C 1
ATOM 707 O O . GLY A 1 89 ? 13.473 1.427 -8.647 1.00 94.69 89 GLY A O 1
ATOM 708 N N . ILE A 1 90 ? 11.949 2.992 -9.171 1.00 95.88 90 ILE A N 1
ATOM 709 C CA . ILE A 1 90 ? 11.971 3.667 -7.872 1.00 95.88 90 ILE A CA 1
ATOM 710 C C . ILE A 1 90 ? 10.563 4.049 -7.417 1.00 95.88 90 ILE A C 1
ATOM 712 O O . ILE A 1 90 ? 9.713 4.455 -8.212 1.00 95.88 90 ILE A O 1
ATOM 716 N N . ALA A 1 91 ? 10.346 3.962 -6.107 1.00 96.31 91 ALA A N 1
ATOM 717 C CA . ALA A 1 91 ? 9.182 4.508 -5.429 1.00 96.31 91 ALA A CA 1
ATOM 718 C C . ALA A 1 91 ? 9.485 5.923 -4.921 1.00 96.31 91 ALA A C 1
ATOM 720 O O . ALA A 1 91 ? 10.504 6.159 -4.271 1.00 96.31 91 ALA A O 1
ATOM 721 N N . LYS A 1 92 ? 8.598 6.873 -5.204 1.00 95.69 92 LYS A N 1
ATOM 722 C CA . LYS A 1 92 ? 8.701 8.277 -4.794 1.00 95.69 92 LYS A CA 1
ATOM 723 C C . LYS A 1 92 ? 7.401 8.725 -4.136 1.00 95.69 92 LYS A C 1
ATOM 725 O O . LYS A 1 92 ? 6.329 8.203 -4.431 1.00 95.69 92 LYS A O 1
ATOM 730 N N . ASN A 1 93 ? 7.502 9.737 -3.276 1.00 96.00 93 ASN A N 1
ATOM 731 C CA . ASN A 1 93 ? 6.358 10.426 -2.668 1.00 96.00 93 ASN A CA 1
ATOM 732 C C . ASN A 1 93 ? 5.353 9.469 -2.003 1.00 96.00 93 ASN A C 1
ATOM 734 O O . ASN A 1 93 ? 4.143 9.634 -2.158 1.00 96.00 93 ASN A O 1
ATOM 738 N N . ALA A 1 94 ? 5.859 8.448 -1.306 1.00 96.81 94 ALA A N 1
ATOM 739 C CA . ALA A 1 94 ? 5.012 7.542 -0.549 1.00 96.81 94 ALA A CA 1
ATOM 740 C C . ALA A 1 94 ? 4.347 8.301 0.609 1.00 96.81 94 ALA A C 1
ATOM 742 O O . ALA A 1 94 ? 5.017 9.015 1.357 1.00 96.81 94 ALA A O 1
ATOM 743 N N . SER A 1 95 ? 3.035 8.145 0.756 1.00 97.12 95 SER A N 1
ATOM 744 C CA . SER A 1 95 ? 2.269 8.734 1.852 1.00 97.12 95 SER A CA 1
ATOM 745 C C . SER A 1 95 ? 1.189 7.777 2.329 1.00 97.12 95 SER A C 1
ATOM 747 O O . SER A 1 95 ? 0.524 7.136 1.513 1.00 97.12 95 SER A O 1
ATOM 749 N N . LEU A 1 96 ? 0.986 7.741 3.641 1.00 96.44 96 LEU A N 1
ATOM 750 C CA . LEU A 1 96 ? -0.091 7.017 4.300 1.00 96.44 96 LEU A CA 1
ATOM 751 C C . LEU A 1 96 ? -0.951 8.013 5.072 1.00 96.44 96 LEU A C 1
ATOM 753 O O . LEU A 1 96 ? -0.432 8.840 5.819 1.00 96.44 96 LEU A O 1
ATOM 757 N N . ILE A 1 97 ? -2.262 7.931 4.875 1.00 95.25 97 ILE A N 1
ATOM 758 C CA . ILE A 1 97 ? -3.255 8.719 5.600 1.00 95.25 97 ILE A CA 1
ATOM 759 C C . ILE A 1 97 ? -4.211 7.740 6.265 1.00 95.25 97 ILE A C 1
ATOM 761 O O . ILE A 1 97 ? -4.761 6.860 5.606 1.00 95.25 97 ILE A O 1
ATOM 765 N N . VAL A 1 98 ? -4.416 7.910 7.566 1.00 92.19 98 VAL A N 1
ATOM 766 C CA . VAL A 1 98 ? -5.343 7.104 8.359 1.00 92.19 98 VAL A CA 1
ATOM 767 C C . VAL A 1 98 ? -6.386 8.040 8.951 1.00 92.19 98 VAL A C 1
ATOM 769 O O . VAL A 1 98 ? -6.044 9.014 9.618 1.00 92.19 98 VAL A O 1
ATOM 772 N N . ILE A 1 99 ? -7.657 7.756 8.686 1.00 91.12 99 ILE A N 1
ATOM 773 C CA . ILE A 1 99 ? -8.787 8.562 9.143 1.00 91.12 99 ILE A CA 1
ATOM 774 C C . ILE A 1 99 ? -9.638 7.702 10.064 1.00 91.12 99 ILE A C 1
ATOM 776 O O . ILE A 1 99 ? -10.189 6.687 9.640 1.00 91.12 99 ILE A O 1
ATOM 780 N N . GLY A 1 100 ? -9.745 8.120 11.322 1.00 88.69 100 GLY A N 1
ATOM 781 C CA . GLY A 1 100 ? -10.652 7.517 12.287 1.00 88.69 100 GLY A CA 1
ATOM 782 C C . GLY A 1 100 ? -12.110 7.796 11.936 1.00 88.69 100 GLY A C 1
ATOM 783 O O . GLY A 1 100 ? -12.496 8.944 11.719 1.00 88.69 100 GLY A O 1
ATOM 784 N N . VAL A 1 101 ? -12.918 6.743 11.893 1.00 86.38 101 VAL A N 1
ATOM 785 C CA . VAL A 1 101 ? -14.353 6.791 11.634 1.00 86.38 101 VAL A CA 1
ATOM 786 C C . VAL A 1 101 ? -15.102 6.364 12.901 1.00 86.38 101 VAL A C 1
ATOM 788 O O . VAL A 1 101 ? -14.889 5.258 13.406 1.00 86.38 101 VAL A O 1
ATOM 791 N N . PRO A 1 102 ? -15.997 7.212 13.432 1.00 79.19 102 PRO A N 1
ATOM 792 C CA . PRO A 1 102 ? -16.821 6.859 14.582 1.00 79.19 102 PRO A CA 1
ATOM 793 C C . PRO A 1 102 ? -17.692 5.637 14.269 1.00 79.19 102 PRO A C 1
ATOM 795 O O . PRO A 1 102 ? -18.317 5.575 13.211 1.00 79.19 102 PRO A O 1
ATOM 798 N N . GLY A 1 103 ? -17.778 4.678 15.198 1.00 65.12 103 GLY A N 1
ATOM 799 C CA . GLY A 1 103 ? -18.545 3.436 15.004 1.00 65.12 103 GLY A CA 1
ATOM 800 C C . GLY A 1 103 ? -20.057 3.623 14.815 1.00 65.12 103 GLY A C 1
ATOM 801 O O . GLY A 1 103 ? -20.724 2.736 14.293 1.00 65.12 103 GLY A O 1
ATOM 802 N N . ASN A 1 104 ? -20.594 4.794 15.165 1.00 59.50 104 ASN A N 1
ATOM 803 C CA . ASN A 1 104 ? -22.006 5.137 15.005 1.00 59.50 104 ASN A CA 1
ATOM 804 C C . ASN A 1 104 ? -22.240 6.017 13.769 1.00 59.50 104 ASN A C 1
ATOM 806 O O . ASN A 1 104 ? -22.727 7.143 13.888 1.00 59.50 104 ASN A O 1
ATOM 810 N N . ILE A 1 105 ? -21.946 5.519 12.564 1.00 55.44 105 ILE A N 1
ATOM 811 C CA . ILE A 1 105 ? -22.620 6.068 11.380 1.00 55.44 105 ILE A CA 1
ATOM 812 C C . ILE A 1 105 ? -24.042 5.518 11.426 1.00 55.44 105 ILE A C 1
ATOM 814 O O . ILE A 1 105 ? -24.317 4.400 10.997 1.00 55.44 105 ILE A O 1
ATOM 818 N N . ILE A 1 106 ? -24.951 6.293 12.015 1.00 53.09 106 ILE A N 1
ATOM 819 C CA . ILE A 1 106 ? -26.379 6.010 11.944 1.00 53.09 106 ILE A CA 1
ATOM 820 C C . ILE A 1 106 ? -26.714 6.000 10.454 1.00 53.09 106 ILE A C 1
ATOM 822 O O . ILE A 1 106 ? -26.644 7.043 9.800 1.00 53.09 106 ILE A O 1
ATOM 826 N N . ASN A 1 107 ? -27.035 4.819 9.923 1.00 48.53 107 ASN A N 1
ATOM 827 C CA . ASN A 1 107 ? -27.633 4.660 8.607 1.00 48.53 107 ASN A CA 1
ATOM 828 C C . ASN A 1 107 ? -28.939 5.458 8.645 1.00 48.53 107 ASN A C 1
ATOM 830 O O . ASN A 1 107 ? -29.979 4.966 9.083 1.00 48.53 107 ASN A O 1
ATOM 834 N N . THR A 1 108 ? -28.875 6.732 8.272 1.00 54.75 108 THR A N 1
ATOM 835 C CA . THR A 1 108 ? -30.061 7.532 8.023 1.00 54.75 108 THR A CA 1
ATOM 836 C C . THR A 1 108 ? -30.632 6.950 6.748 1.00 54.75 108 THR A C 1
ATOM 838 O O . THR A 1 108 ? -30.279 7.358 5.647 1.00 54.75 108 THR A O 1
ATOM 841 N N . GLN A 1 109 ? -31.454 5.908 6.897 1.00 46.34 109 GLN A N 1
ATOM 842 C CA . GLN A 1 109 ? -32.329 5.486 5.824 1.00 46.34 109 GLN A CA 1
ATOM 843 C C . GLN A 1 109 ? -33.188 6.697 5.499 1.00 46.34 109 GLN A C 1
ATOM 845 O O . GLN A 1 109 ? -34.107 7.055 6.232 1.00 46.34 109 GLN A O 1
ATOM 850 N N . ILE A 1 110 ? -32.811 7.377 4.425 1.00 54.38 110 ILE A N 1
ATOM 851 C CA . ILE A 1 110 ? -33.638 8.388 3.804 1.00 54.38 110 ILE A CA 1
ATOM 852 C C . ILE A 1 110 ? -34.778 7.578 3.199 1.00 54.38 110 ILE A C 1
ATOM 854 O O . ILE A 1 110 ? -34.611 6.942 2.159 1.00 54.38 110 ILE A O 1
ATOM 858 N N . SER A 1 111 ? -35.900 7.487 3.910 1.00 40.94 111 SER A N 1
ATOM 859 C CA . SER A 1 111 ? -37.117 6.936 3.331 1.00 40.94 111 SER A CA 1
ATOM 860 C C . SER A 1 111 ? -37.439 7.768 2.084 1.00 40.94 111 SER A C 1
ATOM 862 O O . SER A 1 111 ? -37.456 9.001 2.190 1.00 40.94 111 SER A O 1
ATOM 864 N N . PRO A 1 112 ? -37.620 7.138 0.909 1.00 63.03 112 PRO A N 1
ATOM 865 C CA . PRO A 1 112 ? -38.007 7.864 -0.293 1.00 63.03 112 PRO A CA 1
ATOM 866 C C . PRO A 1 112 ? -39.344 8.597 -0.059 1.00 63.03 112 PRO A C 1
ATOM 868 O O . PRO A 1 112 ? -40.129 8.139 0.777 1.00 63.03 112 PRO A O 1
ATOM 871 N N . PRO A 1 113 ? -39.566 9.744 -0.731 1.00 66.69 113 PRO A N 1
ATOM 872 C CA . PRO A 1 113 ? -40.797 10.524 -0.604 1.00 66.69 113 PRO A CA 1
ATOM 873 C C . PRO A 1 113 ? -42.042 9.753 -1.051 1.00 66.69 113 PRO A C 1
ATOM 875 O O . PRO A 1 113 ? -41.919 8.887 -1.949 1.00 66.69 113 PRO A O 1
#

Foldseek 3Di:
DDDDDDDFDPVAQQKKKKKKKKKKWAPAQAKWKKKKFKAKDVRPGTQFMDIDIDGGGDIDMDMTMGMGGNVVVPPDDIDIDIDMDIDHIDIPDIDMDMDGDHPPPPPPPPPDD

Sequence (113 aa):
MAVKVPPVDLERINNYVVFGKVLIQNWDGDSQAASARLSIFDGFVILDRSDFRLESIQYISLSLQGTIDMEKLKNNELIVDLRCSTYNGIAKNASLIVIGVPGNIINTQISPP

Radius of gyration: 18.84 Å; chains: 1; bounding box: 55×31×44 Å